Protein AF-M5G9T3-F1 (afdb_monomer)

Structure (mmCIF, N/CA/C/O backbone):
data_AF-M5G9T3-F1
#
_entry.id   AF-M5G9T3-F1
#
loop_
_atom_site.group_PDB
_atom_site.id
_atom_site.type_symbol
_atom_site.label_atom_id
_atom_site.label_alt_id
_atom_site.label_comp_id
_atom_site.label_asym_id
_atom_site.label_entity_id
_atom_site.label_seq_id
_atom_site.pdbx_PDB_ins_code
_atom_site.Cartn_x
_atom_site.Cartn_y
_atom_site.Cartn_z
_atom_site.occupancy
_atom_site.B_iso_or_equiv
_atom_site.auth_seq_id
_atom_site.auth_comp_id
_atom_site.auth_asym_id
_atom_site.auth_atom_id
_atom_site.pdbx_PDB_model_num
ATOM 1 N N . LEU A 1 1 ? 0.606 2.278 11.297 1.00 82.31 1 LEU A N 1
ATOM 2 C CA . LEU A 1 1 ? -0.326 2.967 10.372 1.00 82.31 1 LEU A CA 1
ATOM 3 C C . LEU A 1 1 ? -1.772 2.506 10.589 1.00 82.31 1 LEU A C 1
ATOM 5 O O . LEU A 1 1 ? -2.548 3.285 11.128 1.00 82.31 1 LEU A O 1
ATOM 9 N N . ALA A 1 2 ? -2.116 1.251 10.265 1.00 91.38 2 ALA A N 1
ATOM 10 C CA . ALA A 1 2 ? -3.507 0.775 10.257 1.00 91.38 2 ALA A CA 1
ATOM 11 C C . ALA A 1 2 ? -4.243 0.886 11.608 1.00 91.38 2 ALA A C 1
ATOM 13 O O . ALA A 1 2 ? -5.274 1.555 11.639 1.00 91.38 2 ALA A O 1
ATOM 14 N N . PRO A 1 3 ? -3.728 0.355 12.741 1.00 92.00 3 PRO A N 1
ATOM 15 C CA . PRO A 1 3 ? -4.484 0.384 14.000 1.00 92.00 3 PRO A CA 1
ATOM 16 C C . PRO A 1 3 ? -4.740 1.803 14.521 1.00 92.00 3 PRO A C 1
ATOM 18 O O . PRO A 1 3 ? -5.827 2.130 14.992 1.00 92.00 3 PRO A O 1
ATOM 21 N N . TYR A 1 4 ? -3.739 2.676 14.379 1.00 93.25 4 TYR A N 1
ATOM 22 C CA . TYR A 1 4 ? -3.830 4.070 14.800 1.00 93.25 4 TYR A CA 1
ATOM 23 C C 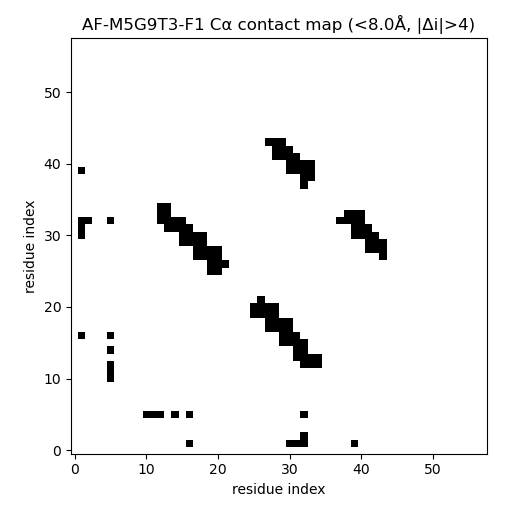. TYR A 1 4 ? -4.867 4.849 13.980 1.00 93.25 4 TYR A C 1
ATOM 25 O O . TYR A 1 4 ? -5.768 5.465 14.549 1.00 93.25 4 TYR A O 1
ATOM 33 N N . TRP A 1 5 ? -4.762 4.808 12.648 1.00 93.94 5 TRP A N 1
ATOM 34 C CA . TRP A 1 5 ? -5.626 5.600 11.772 1.00 93.94 5 TRP A CA 1
ATOM 35 C C . TRP A 1 5 ? -7.038 5.036 11.650 1.00 93.94 5 TRP A C 1
ATOM 37 O O . TRP A 1 5 ? -7.970 5.825 11.561 1.00 93.94 5 TRP A O 1
ATOM 47 N N . THR A 1 6 ? -7.224 3.716 11.757 1.00 92.62 6 THR A N 1
ATOM 48 C CA . THR A 1 6 ? -8.567 3.107 11.809 1.00 92.62 6 THR A CA 1
ATOM 49 C C . THR A 1 6 ? -9.359 3.690 12.977 1.00 92.62 6 THR A C 1
ATOM 51 O O . THR A 1 6 ? -10.460 4.201 12.790 1.00 92.62 6 THR A O 1
ATOM 54 N N . LYS A 1 7 ? -8.746 3.733 14.172 1.00 91.94 7 LYS A N 1
ATOM 55 C CA . LYS A 1 7 ? -9.358 4.341 15.360 1.00 91.94 7 LYS A CA 1
ATOM 56 C C . LYS A 1 7 ? -9.572 5.848 15.199 1.00 91.94 7 LYS A C 1
ATOM 58 O O . LYS A 1 7 ? -10.636 6.351 15.539 1.00 91.94 7 LYS A O 1
ATOM 63 N N . ARG A 1 8 ? -8.566 6.581 14.706 1.00 95.25 8 ARG A N 1
ATOM 64 C CA . ARG A 1 8 ? -8.634 8.049 14.562 1.00 95.25 8 ARG A CA 1
ATOM 65 C C . ARG A 1 8 ? -9.669 8.514 13.537 1.00 95.25 8 ARG A C 1
ATOM 67 O O . ARG A 1 8 ? -10.243 9.577 13.730 1.00 95.25 8 ARG A O 1
ATOM 74 N N . LEU A 1 9 ? -9.884 7.745 12.474 1.00 93.88 9 LEU A N 1
ATOM 75 C CA . LEU A 1 9 ? -10.795 8.077 11.376 1.00 93.88 9 LEU A CA 1
ATOM 76 C C . LEU A 1 9 ? -12.184 7.442 11.538 1.00 93.88 9 LEU A C 1
ATOM 78 O O . LEU A 1 9 ? -13.002 7.556 10.630 1.00 93.88 9 LEU A O 1
ATOM 82 N N . GLY A 1 10 ? -12.447 6.759 12.661 1.00 93.69 10 GLY A N 1
ATOM 83 C CA . GLY A 1 10 ? -13.730 6.099 12.917 1.00 93.69 10 GLY A CA 1
ATOM 84 C C . GLY A 1 10 ? -14.064 5.003 11.903 1.00 93.69 10 GLY A C 1
ATOM 85 O O . GLY A 1 10 ? -15.232 4.804 11.584 1.00 93.69 10 GLY A O 1
ATOM 86 N N . LYS A 1 11 ? -13.044 4.331 11.360 1.00 93.00 11 LYS A N 1
ATOM 87 C CA . LYS A 1 11 ? -13.213 3.248 10.387 1.00 93.00 11 LYS A CA 1
ATOM 88 C C . LYS A 1 11 ? -13.550 1.940 11.086 1.00 93.00 11 LYS A C 1
ATOM 90 O O . LYS A 1 11 ? -13.116 1.707 12.218 1.00 93.00 11 LYS A O 1
ATOM 95 N N . ILE A 1 12 ? -14.319 1.097 10.408 1.00 92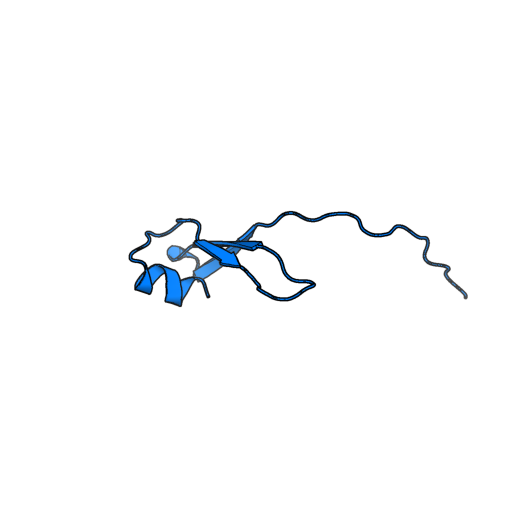.06 12 ILE A N 1
ATOM 96 C CA . ILE A 1 12 ? -14.704 -0.211 10.939 1.00 92.06 12 ILE A CA 1
ATOM 97 C C . ILE A 1 12 ? -13.653 -1.273 10.600 1.00 92.06 12 ILE A C 1
ATOM 99 O O . ILE A 1 12 ? -12.778 -1.072 9.759 1.00 92.06 12 ILE A O 1
ATOM 103 N N . ASP A 1 13 ? -13.708 -2.404 11.304 1.00 90.50 13 ASP A N 1
ATOM 104 C CA . ASP A 1 13 ? -12.853 -3.560 11.017 1.00 90.50 13 ASP A CA 1
ATOM 105 C C . ASP A 1 13 ? -13.019 -4.005 9.556 1.00 90.50 13 ASP A C 1
ATOM 107 O O . ASP A 1 13 ? -14.142 -4.122 9.065 1.00 90.50 13 ASP A O 1
ATOM 111 N N . GLY A 1 14 ? -11.905 -4.234 8.858 1.00 89.56 14 GLY A N 1
ATOM 112 C CA . GLY A 1 14 ? -11.911 -4.577 7.435 1.00 89.56 14 GLY A CA 1
ATOM 113 C C . GLY A 1 14 ? -12.032 -3.406 6.448 1.00 89.56 14 GLY A C 1
ATOM 114 O O . GLY A 1 14 ? -11.870 -3.641 5.250 1.00 89.56 14 GLY A O 1
ATOM 115 N N . ASP A 1 15 ? -12.242 -2.163 6.898 1.00 94.38 15 ASP A N 1
ATOM 116 C CA . ASP A 1 15 ? -12.198 -0.999 6.003 1.00 94.38 15 ASP A CA 1
ATOM 117 C C . ASP A 1 15 ? -10.796 -0.804 5.412 1.00 94.38 15 ASP A C 1
ATOM 119 O O . ASP A 1 15 ? -9.773 -0.926 6.096 1.00 94.38 15 ASP A O 1
ATOM 123 N N . MET A 1 16 ? -10.750 -0.420 4.135 1.00 94.06 16 MET A N 1
ATOM 124 C CA . MET A 1 16 ? -9.503 -0.031 3.487 1.00 94.06 16 MET A CA 1
ATOM 125 C C . MET A 1 16 ? -9.155 1.425 3.806 1.00 94.06 16 MET A C 1
ATOM 127 O O . MET A 1 16 ? -9.933 2.350 3.570 1.00 94.06 16 MET A O 1
ATOM 131 N N . LEU A 1 17 ? -7.937 1.623 4.298 1.00 95.38 17 LEU A N 1
ATOM 132 C CA . LEU A 1 17 ? -7.270 2.914 4.398 1.00 95.38 17 LEU A CA 1
ATOM 133 C C . LEU A 1 17 ? -6.317 3.079 3.216 1.00 95.38 17 LEU A C 1
ATOM 135 O O . LEU A 1 17 ? -5.567 2.156 2.911 1.00 95.38 17 LEU A O 1
ATOM 139 N N . LEU A 1 18 ? -6.297 4.258 2.596 1.00 95.06 18 LEU A N 1
ATOM 140 C CA . LEU A 1 18 ? -5.292 4.606 1.593 1.00 95.06 18 LEU A CA 1
ATOM 141 C C . LEU A 1 18 ? -4.226 5.499 2.235 1.00 95.06 18 LEU A C 1
ATOM 143 O O . LEU A 1 18 ? -4.551 6.538 2.810 1.00 95.06 18 LEU A O 1
ATOM 147 N N . GLY A 1 19 ? -2.966 5.076 2.176 1.00 93.75 19 GLY A N 1
ATOM 148 C CA . GLY A 1 19 ? -1.822 5.858 2.637 1.00 93.75 19 GLY A CA 1
ATOM 149 C C . GLY A 1 19 ? -0.936 6.267 1.469 1.00 93.75 19 GLY A C 1
ATOM 150 O O . GLY A 1 19 ? -0.519 5.403 0.707 1.00 93.75 19 GLY A O 1
ATOM 151 N N . ALA A 1 20 ? -0.609 7.555 1.368 1.00 93.62 20 ALA A N 1
ATOM 152 C CA . ALA A 1 20 ? 0.296 8.081 0.348 1.00 93.62 20 ALA A CA 1
ATOM 153 C C . ALA A 1 20 ? 1.707 8.281 0.921 1.00 93.62 20 ALA A C 1
ATOM 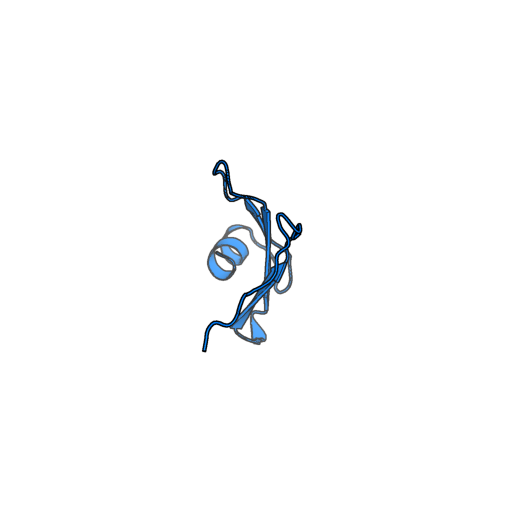155 O O . ALA A 1 20 ? 1.889 8.986 1.920 1.00 93.62 20 ALA A O 1
ATOM 156 N N . GLN A 1 21 ? 2.723 7.701 0.279 1.00 94.31 21 GLN A N 1
ATOM 157 C CA . GLN A 1 21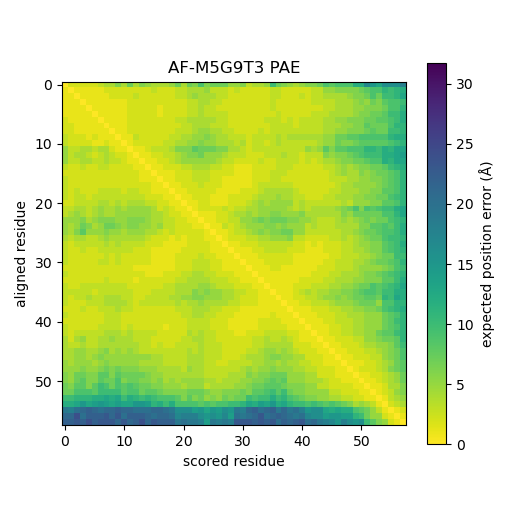 ? 4.122 8.020 0.559 1.00 94.31 21 GLN A CA 1
ATOM 158 C C . GLN A 1 21 ? 4.576 9.162 -0.357 1.00 94.31 21 GLN A C 1
ATOM 160 O O . GLN A 1 21 ? 4.958 8.949 -1.502 1.00 94.31 21 GLN A O 1
ATOM 165 N N . VAL A 1 22 ? 4.591 10.387 0.165 1.00 94.62 22 VAL A N 1
ATOM 166 C CA . VAL A 1 22 ? 4.811 11.633 -0.600 1.00 94.62 22 VAL A CA 1
ATOM 167 C C . VAL A 1 22 ? 6.281 11.928 -0.959 1.00 94.62 22 VAL A C 1
ATOM 169 O O . VAL A 1 22 ? 6.763 13.048 -0.826 1.00 94.62 22 VAL A O 1
ATOM 172 N N . SER A 1 23 ? 7.023 10.917 -1.410 1.00 95.25 23 SER A N 1
ATOM 173 C CA . SER A 1 23 ? 8.408 11.061 -1.890 1.00 95.25 23 SER A CA 1
ATOM 174 C C . SER A 1 23 ? 8.494 10.855 -3.407 1.00 95.25 23 SER A C 1
ATOM 176 O O . SER A 1 23 ? 7.624 10.178 -3.948 1.00 95.25 23 SER A O 1
ATOM 178 N N . PRO A 1 24 ? 9.559 11.308 -4.101 1.00 92.81 24 PRO A N 1
ATOM 179 C CA . PRO A 1 24 ? 9.702 11.108 -5.552 1.00 92.81 24 PRO A CA 1
ATOM 180 C C . PRO A 1 24 ? 9.671 9.645 -6.026 1.00 92.81 24 PRO A C 1
ATOM 182 O O . PRO A 1 24 ? 9.421 9.384 -7.195 1.00 92.81 24 PRO A O 1
ATOM 185 N N . ARG A 1 25 ? 9.962 8.690 -5.132 1.00 89.19 25 ARG A N 1
ATOM 186 C CA . ARG A 1 25 ? 9.896 7.237 -5.381 1.00 89.19 25 ARG A CA 1
ATOM 187 C C . ARG A 1 25 ? 8.741 6.555 -4.643 1.00 89.19 25 ARG A C 1
ATOM 189 O O . ARG A 1 25 ? 8.711 5.333 -4.555 1.00 89.19 25 ARG A O 1
ATOM 196 N N . GLY A 1 26 ? 7.879 7.336 -4.002 1.00 90.88 26 GLY A N 1
ATOM 197 C CA . GLY A 1 26 ? 6.768 6.810 -3.230 1.00 90.88 26 GLY A CA 1
ATOM 198 C C . GLY A 1 26 ? 5.540 6.592 -4.101 1.00 90.88 26 GLY A C 1
ATOM 199 O O . GLY A 1 26 ? 5.490 7.010 -5.256 1.00 90.88 26 GLY A O 1
ATOM 200 N N . GLY A 1 27 ? 4.555 5.928 -3.522 1.00 93.12 27 GLY A N 1
ATOM 201 C CA . GLY A 1 27 ? 3.259 5.697 -4.132 1.00 93.12 27 GLY A CA 1
ATOM 202 C C . GLY A 1 27 ? 2.210 5.495 -3.054 1.00 93.12 27 GLY A C 1
ATOM 203 O O . GLY A 1 27 ? 2.463 5.736 -1.866 1.00 93.12 27 GLY A O 1
ATOM 204 N N . ASP A 1 28 ? 1.049 5.027 -3.481 1.00 95.56 28 ASP A N 1
ATOM 205 C CA . ASP A 1 28 ? -0.059 4.741 -2.589 1.00 95.56 28 ASP A CA 1
ATOM 206 C C . ASP A 1 28 ? -0.034 3.279 -2.141 1.00 95.56 28 ASP A C 1
ATOM 208 O O . ASP A 1 28 ? 0.285 2.368 -2.905 1.00 95.56 28 ASP A O 1
ATOM 212 N N . VAL A 1 29 ? -0.387 3.053 -0.879 1.00 95.75 29 VAL A N 1
ATOM 213 C CA . VAL A 1 29 ? -0.580 1.722 -0.310 1.00 95.75 29 VAL A CA 1
ATOM 214 C C . VAL A 1 29 ? -1.956 1.642 0.339 1.00 95.75 29 VAL A C 1
ATOM 216 O O . VAL A 1 29 ? -2.308 2.425 1.225 1.00 95.75 29 VAL A O 1
ATOM 219 N N . GLY A 1 30 ? -2.747 0.678 -0.112 1.00 96.00 30 GLY A N 1
ATOM 220 C CA . GLY A 1 30 ? -3.974 0.249 0.536 1.00 96.00 30 GLY A CA 1
ATOM 221 C C . GLY A 1 30 ? -3.650 -0.600 1.761 1.00 96.00 30 GLY A C 1
ATOM 222 O O . GLY A 1 30 ? -2.800 -1.489 1.723 1.00 96.00 30 GLY A O 1
ATOM 223 N N . VAL A 1 31 ? -4.326 -0.329 2.870 1.00 95.62 31 VAL A N 1
ATOM 224 C CA . VAL A 1 31 ? -4.085 -0.977 4.156 1.00 95.62 31 VAL A CA 1
ATOM 225 C C . VAL A 1 31 ? -5.417 -1.402 4.754 1.00 95.62 31 VAL A C 1
ATOM 227 O O . VAL A 1 31 ? -6.270 -0.561 5.021 1.00 95.62 31 VAL A O 1
ATOM 230 N N . ILE A 1 32 ? -5.581 -2.699 4.999 1.00 95.25 32 ILE A N 1
ATOM 231 C CA . ILE A 1 32 ? -6.759 -3.269 5.661 1.00 95.25 32 ILE A CA 1
ATOM 232 C C . ILE A 1 32 ? -6.304 -3.904 6.969 1.00 95.25 32 ILE A C 1
ATOM 234 O O . ILE A 1 32 ? -5.404 -4.748 6.976 1.00 95.25 32 ILE A O 1
ATOM 238 N N . TRP A 1 33 ? -6.913 -3.503 8.081 1.00 95.38 33 TRP A N 1
ATOM 239 C CA . TRP A 1 33 ? -6.660 -4.114 9.383 1.00 95.38 33 TRP A CA 1
ATOM 240 C C . TRP A 1 33 ? -7.710 -5.192 9.659 1.00 95.38 33 TRP A C 1
ATOM 242 O O . TRP A 1 33 ? 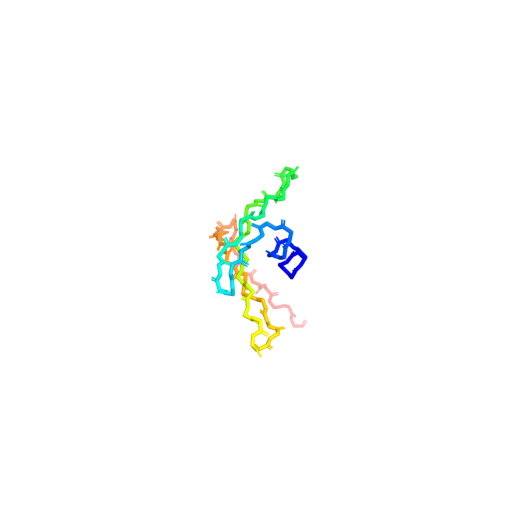-8.898 -4.893 9.644 1.00 95.38 33 TRP A O 1
ATOM 252 N N . ASP A 1 34 ? -7.259 -6.424 9.901 1.00 94.44 34 ASP A N 1
ATOM 253 C CA . ASP A 1 34 ? -8.064 -7.505 10.479 1.00 94.44 34 ASP A CA 1
ATOM 254 C C . ASP A 1 34 ? -7.828 -7.481 11.995 1.00 94.44 34 ASP A C 1
ATOM 256 O O . ASP A 1 34 ? -6.798 -7.957 12.493 1.00 94.44 34 ASP A O 1
ATOM 260 N N . GLN A 1 35 ? -8.755 -6.860 12.726 1.00 92.69 35 GLN A N 1
ATOM 261 C CA . GLN A 1 35 ? -8.654 -6.670 14.174 1.00 92.69 35 GLN A CA 1
ATOM 262 C C . GLN A 1 35 ? -8.708 -7.998 14.921 1.00 92.69 35 GLN A C 1
ATOM 264 O O . GLN A 1 35 ? -7.971 -8.187 15.887 1.00 92.69 35 GLN A O 1
ATOM 269 N N . LYS A 1 36 ? -9.539 -8.936 14.450 1.00 92.69 36 LYS A N 1
ATOM 270 C CA . LYS A 1 36 ? -9.717 -10.248 15.086 1.00 92.69 36 LYS A CA 1
ATOM 271 C C . LYS A 1 36 ? -8.437 -11.072 15.053 1.00 92.69 36 LYS A C 1
ATOM 273 O O . LYS A 1 36 ? -8.119 -11.737 16.033 1.00 92.69 36 LYS A O 1
ATOM 278 N N . LYS A 1 37 ? -7.703 -11.028 13.940 1.00 94.75 37 LYS A N 1
ATOM 279 C CA . LYS A 1 37 ? -6.429 -11.746 13.789 1.00 94.75 37 LYS A CA 1
ATOM 280 C C . LYS A 1 37 ? -5.217 -10.926 14.218 1.00 94.75 37 LYS A C 1
ATOM 282 O O . LYS A 1 37 ? -4.122 -11.472 14.284 1.00 94.75 37 LYS A O 1
ATOM 287 N N . GLY A 1 38 ? -5.381 -9.625 14.460 1.00 93.19 38 GLY A N 1
ATOM 288 C CA . GLY A 1 38 ? -4.267 -8.722 14.746 1.00 93.19 38 GLY A CA 1
ATOM 289 C C . GLY A 1 38 ? -3.309 -8.554 13.561 1.00 93.19 38 GLY A C 1
ATOM 290 O O . GLY A 1 38 ? -2.128 -8.288 13.764 1.00 93.19 38 GLY A O 1
ATOM 291 N N . THR A 1 39 ? -3.794 -8.716 12.324 1.00 95.69 39 THR A N 1
ATOM 292 C CA . THR A 1 39 ? -2.958 -8.685 11.109 1.00 95.69 39 THR A CA 1
ATOM 293 C C . THR A 1 39 ? -3.327 -7.529 10.193 1.00 95.69 39 THR A C 1
ATOM 295 O O . THR A 1 39 ? -4.453 -7.040 10.206 1.00 95.69 39 THR A O 1
ATOM 298 N N . VAL A 1 40 ? -2.372 -7.086 9.378 1.00 95.62 40 VAL A N 1
ATOM 299 C CA . VAL A 1 40 ? -2.582 -6.023 8.393 1.00 95.62 40 VAL A CA 1
ATOM 300 C C . VAL A 1 40 ? -2.310 -6.575 7.003 1.00 95.62 40 VAL A C 1
ATOM 302 O O . VAL A 1 40 ? -1.232 -7.104 6.743 1.00 95.62 40 VAL A O 1
ATOM 305 N N . ARG A 1 41 ? -3.280 -6.422 6.104 1.00 95.56 41 ARG A N 1
ATOM 306 C CA . ARG A 1 41 ? -3.109 -6.693 4.679 1.00 95.56 41 ARG A CA 1
ATOM 307 C C . ARG A 1 41 ? -2.705 -5.405 3.972 1.00 95.56 41 ARG A C 1
ATOM 309 O O . ARG A 1 41 ? -3.371 -4.384 4.132 1.00 95.56 41 ARG A O 1
ATOM 316 N N . LEU A 1 42 ? -1.636 -5.482 3.186 1.00 95.44 42 LEU A N 1
ATOM 317 C CA . LEU A 1 42 ? -1.188 -4.409 2.305 1.00 95.44 42 LEU A CA 1
ATOM 318 C C . LEU A 1 42 ? -1.593 -4.740 0.871 1.00 95.44 42 LEU A C 1
ATOM 320 O O . LEU A 1 42 ? -1.478 -5.889 0.444 1.00 95.44 42 LEU A O 1
ATOM 324 N N . ILE A 1 43 ? -2.094 -3.741 0.157 1.00 94.88 43 ILE A N 1
ATOM 325 C CA . ILE A 1 43 ? -2.536 -3.831 -1.233 1.00 94.88 43 ILE A CA 1
ATOM 326 C C . ILE A 1 43 ? -1.896 -2.665 -1.974 1.00 94.88 43 ILE A C 1
ATOM 328 O O . ILE A 1 43 ? -1.879 -1.546 -1.472 1.00 94.88 43 ILE A O 1
ATOM 332 N N . GLY A 1 44 ? -1.368 -2.916 -3.159 1.00 93.25 44 GLY A N 1
ATOM 333 C CA . GLY A 1 44 ? -0.796 -1.875 -3.992 1.00 93.25 44 GLY A CA 1
ATOM 334 C C . GLY A 1 44 ? -0.498 -2.406 -5.377 1.00 93.25 44 GLY A C 1
ATOM 335 O O . GLY A 1 44 ? -0.415 -3.621 -5.581 1.00 93.25 44 GLY A O 1
ATOM 336 N N . ASP A 1 45 ? -0.330 -1.479 -6.306 1.0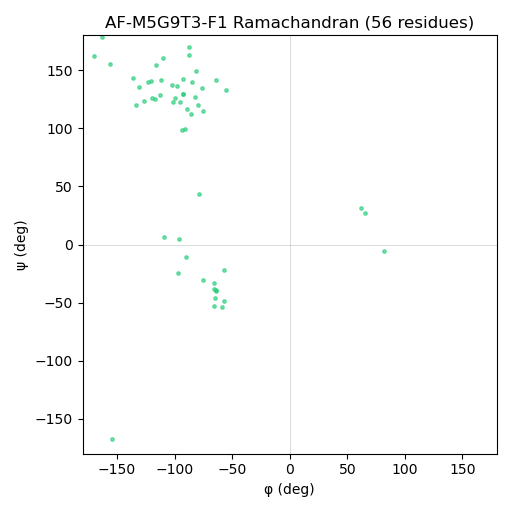0 92.69 45 ASP A N 1
ATOM 337 C CA . ASP A 1 45 ? 0.056 -1.795 -7.669 1.00 92.69 45 ASP A CA 1
ATOM 338 C C . ASP A 1 45 ? 1.574 -1.927 -7.765 1.00 92.69 45 ASP A C 1
ATOM 340 O O . ASP A 1 45 ? 2.336 -1.162 -7.170 1.00 92.69 45 ASP A O 1
ATOM 344 N N . ALA A 1 46 ? 2.020 -2.916 -8.532 1.00 91.75 46 ALA A N 1
ATOM 345 C CA . ALA A 1 46 ? 3.426 -3.137 -8.819 1.00 91.75 46 ALA A CA 1
ATOM 346 C C . ALA A 1 46 ? 3.647 -3.119 -10.330 1.00 91.75 46 ALA A C 1
ATOM 348 O O . ALA A 1 46 ? 2.860 -3.677 -11.094 1.00 91.75 46 ALA A O 1
ATOM 349 N N . ALA A 1 47 ? 4.750 -2.506 -10.754 1.00 92.12 47 ALA A N 1
ATOM 350 C CA . ALA A 1 47 ? 5.165 -2.463 -12.147 1.00 92.12 47 ALA A CA 1
ATOM 351 C C . ALA A 1 47 ? 6.546 -3.101 -12.307 1.00 92.12 47 ALA A C 1
ATOM 353 O O . ALA A 1 47 ? 7.441 -2.911 -11.481 1.00 92.12 47 ALA A O 1
ATOM 354 N N . VAL A 1 48 ? 6.732 -3.845 -13.397 1.00 95.12 48 VAL A N 1
ATOM 355 C CA . VAL A 1 48 ? 8.052 -4.352 -13.778 1.00 95.12 48 VAL A CA 1
ATOM 356 C C . VAL A 1 48 ? 8.854 -3.191 -14.355 1.00 95.12 48 VAL A C 1
ATOM 358 O O . VAL A 1 48 ? 8.502 -2.655 -15.400 1.00 95.12 48 VAL A O 1
ATOM 361 N N . VAL A 1 49 ? 9.937 -2.814 -13.676 1.00 95.00 49 VAL A N 1
ATOM 362 C CA . VAL A 1 49 ? 10.808 -1.703 -14.104 1.00 95.00 49 VAL A CA 1
ATOM 363 C C . VAL A 1 49 ? 12.033 -2.165 -14.889 1.00 95.00 49 VAL A C 1
ATOM 365 O O . VAL A 1 49 ? 12.593 -1.399 -15.665 1.00 95.00 49 VAL A O 1
ATOM 368 N N . ALA A 1 50 ? 12.459 -3.413 -14.693 1.00 96.06 50 ALA A N 1
ATOM 369 C CA . ALA A 1 50 ? 13.606 -3.997 -15.370 1.00 96.06 50 ALA A CA 1
ATOM 370 C C . ALA A 1 50 ? 13.490 -5.524 -15.405 1.00 96.06 50 ALA A C 1
ATOM 372 O O . ALA A 1 50 ? 12.844 -6.137 -14.552 1.00 96.06 50 ALA A O 1
ATOM 373 N N . ARG A 1 51 ? 14.157 -6.137 -16.382 1.00 96.62 51 ARG A N 1
ATOM 374 C CA . ARG A 1 51 ? 14.337 -7.585 -16.498 1.00 96.62 51 ARG A CA 1
ATOM 375 C C . ARG A 1 51 ? 15.789 -7.859 -16.881 1.00 96.62 51 ARG A C 1
ATOM 377 O O . ARG A 1 51 ? 16.366 -7.103 -17.657 1.00 96.62 51 ARG A O 1
ATOM 384 N N . GLY A 1 52 ? 16.355 -8.934 -16.348 1.00 95.31 52 GLY A N 1
ATOM 385 C CA . GLY A 1 52 ? 17.713 -9.373 -16.653 1.00 95.31 52 GLY A CA 1
ATOM 386 C C . GLY A 1 52 ? 17.938 -10.820 -16.234 1.00 95.31 52 GLY A C 1
ATOM 387 O O . GLY A 1 52 ? 17.040 -11.458 -15.682 1.00 95.31 52 GLY A O 1
ATOM 388 N N . GLU A 1 53 ? 19.141 -11.316 -16.501 1.00 95.12 53 GLU A N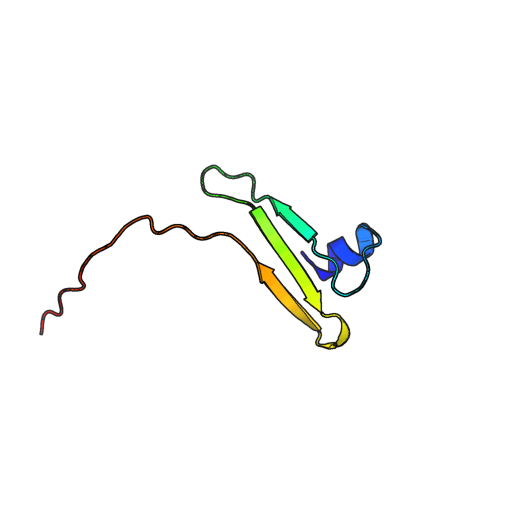 1
ATOM 389 C CA . GLU A 1 53 ? 19.578 -12.671 -16.169 1.00 95.12 53 GLU A CA 1
ATOM 390 C C . GLU A 1 53 ? 20.658 -12.619 -15.083 1.00 95.12 53 GLU A C 1
ATOM 392 O O . GLU A 1 53 ? 21.503 -11.721 -15.076 1.00 95.12 53 GLU A O 1
ATOM 397 N N . LEU A 1 54 ? 20.626 -13.574 -14.151 1.00 92.81 54 LEU A N 1
ATOM 398 C CA . LEU A 1 54 ? 21.693 -13.752 -13.168 1.00 92.81 54 LEU A CA 1
ATOM 399 C C . LEU A 1 54 ? 22.736 -14.708 -13.748 1.00 92.81 54 LEU A C 1
ATOM 401 O O . LEU A 1 54 ? 22.435 -15.876 -13.989 1.00 92.81 54 LEU A O 1
ATOM 405 N N . LEU A 1 55 ? 23.963 -14.226 -13.949 1.00 88.81 55 LEU A N 1
ATOM 406 C CA . LEU A 1 55 ? 25.086 -15.079 -14.331 1.00 88.81 55 LEU A CA 1
ATOM 407 C C . LEU A 1 55 ? 25.627 -15.780 -13.082 1.00 88.81 55 LEU A C 1
ATOM 409 O O . LEU A 1 55 ? 26.065 -15.126 -12.136 1.00 88.81 55 LEU A O 1
ATOM 413 N N . HIS A 1 56 ? 25.603 -17.109 -13.081 1.00 83.12 56 HIS A N 1
ATOM 414 C CA . HIS A 1 56 ? 26.318 -17.897 -12.086 1.00 83.12 56 HIS A CA 1
ATOM 415 C C . HIS A 1 56 ? 27.756 -18.095 -12.570 1.00 83.12 56 HIS A C 1
ATOM 417 O O . HIS A 1 56 ? 27.982 -18.755 -13.585 1.00 83.12 56 HIS A O 1
ATOM 423 N N . LEU A 1 57 ? 28.714 -17.491 -11.867 1.00 72.75 57 LEU A N 1
ATOM 424 C CA . LEU A 1 57 ? 30.130 -17.812 -12.022 1.00 72.75 57 LEU A CA 1
ATOM 425 C C . LEU A 1 57 ? 30.486 -18.888 -10.980 1.00 72.75 57 LEU A C 1
ATOM 427 O O . LEU A 1 57 ? 30.105 -18.705 -9.819 1.00 72.75 57 LEU A O 1
ATOM 431 N N . PRO A 1 58 ? 31.130 -19.997 -11.391 1.00 68.38 58 PRO A N 1
ATOM 432 C CA . PRO A 1 58 ? 31.529 -21.083 -10.497 1.00 68.38 58 PRO A CA 1
ATOM 433 C C . PRO A 1 58 ? 32.593 -20.662 -9.477 1.00 68.38 58 PRO A C 1
ATOM 435 O O . PRO A 1 58 ? 33.379 -19.732 -9.777 1.00 68.38 58 PRO A O 1
#

Radius of gyration: 16.98 Å; Cα contacts (8 Å, |Δi|>4): 66; chains: 1; bounding box: 46×33×32 Å

Sequence (58 aa):
LAPYWTKRLGKIDGDMLLGAQVSPRGGDVGVIWDQKKGTVRLIGDAAVVARGELLHLP

Secondary structure (DSSP, 8-state)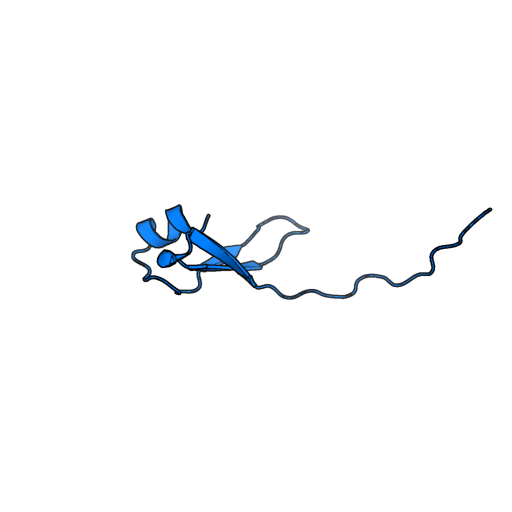:
-HHHHHHHTTPPTTPEEEEE--STT--EEEEEEETTTTEEEEE---------------

Foldseek 3Di:
DPVVVCVVVVHDQQDWDWDWDPDPPTGIWIWHAHPVVRDIDIDDDDDDPDDDDD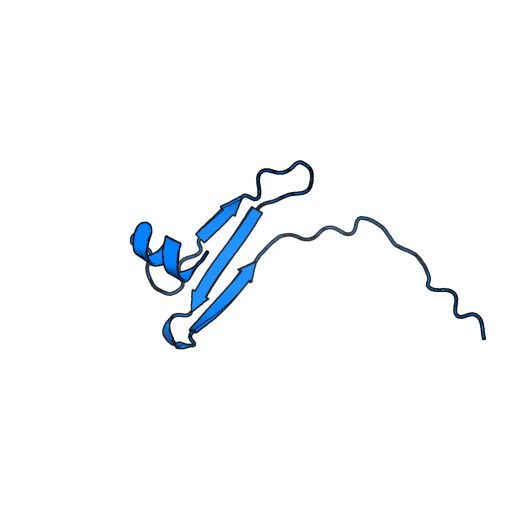DDDD

Organism: Dacryopinax primogenitus (strain DJM 731) (NCBI:txid1858805)

Mean predicted aligned error: 4.55 Å

pLDDT: mean 92.57, std 4.96, range [68.38, 96.62]

Solvent-accessible surface area (backbone atoms only — not comparable to full-atom values): 3937 Å² total; per-residue (Å²): 111,56,76,62,48,33,64,75,68,72,50,60,82,62,44,76,42,82,46,76,43,95,48,101,87,47,54,65,37,37,35,26,36,40,70,91,78,72,44,74,51,78,44,70,89,84,79,91,87,77,87,86,82,85,83,85,78,133

Nearest PDB structures (foldseek):
  2aug-assembly2_B  TM=5.804E-01  e=1.865E+00  Homo sapiens
  5ja8-assembly1_A  TM=6.043E-01  e=2.392E+00  Vibrio cholerae O1 biovar El Tor str. N16961
  7vww-assembly3_E  TM=5.658E-01  e=2.112E+00  Dioscoreophyllum cumminsii
  4l7v-assembly1_A  TM=5.399E-01  e=4.737E+00  Vibrio cholerae O395